Protein AF-A0A2D7MSZ8-F1 (afdb_monomer_lite)

Radius of gyration: 23.6 Å; chains: 1; bounding box: 54×28×78 Å

Secondary structure (DSSP, 8-state):
----HHHHHHHHHHHHHHHHHHHHHHHHHHHHHHHHHHHHHHHHHHHHHHHH-HHHHHHHHHHHHTPPPPHHHHHHHHHHHHHHHHHHHHHHHHHHTTSS-HHHHHHHHHHHHHHHHH-HHHHHHHHHHGGGS-HHHHHHHHHHHHTT--

Foldseek 3Di:
DDDDVVVVVVVVVVVVVVVVVVVVVVVLVVLLVVLVVVLVVLVVVLVCCCVPPPLQVVLVVCVVVVHDHDPVSLVSLLVSLLSVVVSLLSQVVCVVVVSHDPVRNVVVLVVLLCCVVPPPSNVVSCVVCVVVGDPVVNVVSVVSVVVVVD

pLDDT: mean 94.33, std 7.08, range [51.09, 98.69]

Sequence (150 aa):
MKINLQWVSTLILLISALFVGLELRQSNAIAKATARQTLNNNDISYLKSYINHEQLSIADHRLKSGDSLTNYDRHQLVAAQHVNFRIFDNAYFQYRSGLLEKEEWQKYQSIIRTLFSENEFAREMWSLYGPNFSVSFQKEVRNILDTLES

Structure (mmCIF, N/CA/C/O backbone):
data_AF-A0A2D7MSZ8-F1
#
_entry.id   AF-A0A2D7MSZ8-F1
#
loop_
_atom_site.group_PDB
_atom_site.id
_atom_site.type_symbol
_atom_site.label_atom_id
_atom_site.label_alt_id
_atom_site.label_comp_id
_atom_site.label_asym_id
_atom_site.label_entity_id
_atom_site.label_seq_id
_atom_site.pdbx_PDB_ins_code
_atom_site.Cartn_x
_atom_site.Cartn_y
_atom_site.Cartn_z
_atom_site.occupancy
_atom_site.B_iso_or_equiv
_atom_site.auth_seq_id
_atom_site.auth_comp_id
_atom_site.auth_asym_id
_atom_site.auth_atom_id
_atom_site.pdbx_PDB_model_num
ATOM 1 N N . MET A 1 1 ? -32.792 12.217 55.487 1.00 51.09 1 MET A N 1
ATOM 2 C CA . MET A 1 1 ? -33.025 11.640 54.146 1.00 51.09 1 MET A CA 1
ATOM 3 C C . MET A 1 1 ? -32.066 10.467 53.969 1.00 51.09 1 MET A C 1
ATOM 5 O O . MET A 1 1 ? -30.867 10.702 53.930 1.00 51.09 1 MET A O 1
ATOM 9 N N . LYS A 1 2 ? -32.539 9.211 53.998 1.00 64.75 2 LYS A N 1
ATOM 10 C CA . LYS A 1 2 ? -31.663 8.043 53.789 1.00 64.75 2 LYS A CA 1
ATOM 11 C C . LYS A 1 2 ? -31.455 7.873 52.286 1.00 64.75 2 LYS A C 1
ATOM 13 O O . LYS A 1 2 ? -32.398 7.536 51.578 1.00 64.75 2 LYS A O 1
ATOM 18 N N . ILE A 1 3 ? -30.247 8.158 51.806 1.00 72.56 3 ILE A N 1
ATOM 19 C CA . ILE A 1 3 ? -29.861 7.856 50.427 1.00 72.56 3 ILE A CA 1
ATOM 20 C C . ILE A 1 3 ? -29.836 6.338 50.289 1.00 72.56 3 ILE A C 1
ATOM 22 O O . ILE A 1 3 ? -29.199 5.637 51.075 1.00 72.56 3 ILE A O 1
ATOM 26 N N . ASN A 1 4 ? -30.581 5.832 49.317 1.00 84.62 4 ASN A N 1
ATOM 27 C CA . ASN A 1 4 ? -30.679 4.408 49.075 1.00 84.62 4 ASN A CA 1
ATOM 28 C C . ASN A 1 4 ? -29.478 3.984 48.213 1.00 84.62 4 ASN A C 1
ATOM 30 O O . ASN A 1 4 ? -29.388 4.326 47.034 1.00 84.62 4 ASN A O 1
ATOM 34 N N . LEU A 1 5 ? -28.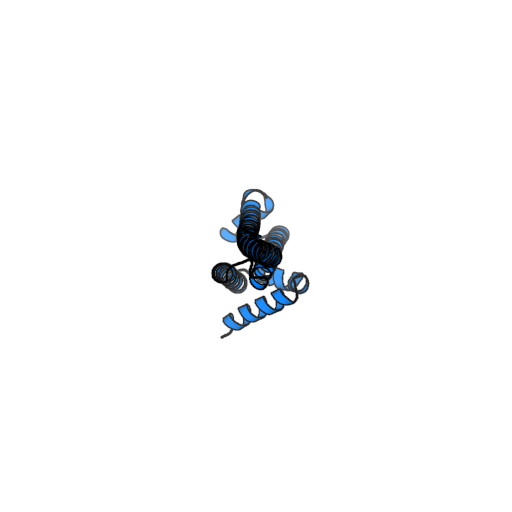523 3.308 48.857 1.00 85.00 5 LEU A N 1
ATOM 35 C CA . LEU A 1 5 ? -27.188 3.003 48.332 1.00 85.00 5 LEU A CA 1
ATOM 36 C C . LEU A 1 5 ? -27.232 2.253 46.992 1.00 85.00 5 LEU A C 1
ATOM 38 O O . LEU A 1 5 ? -26.376 2.472 46.142 1.00 85.00 5 LEU A O 1
ATOM 42 N N . GLN A 1 6 ? -28.270 1.441 46.773 1.00 85.88 6 GLN A N 1
ATOM 43 C CA . GLN A 1 6 ? -28.476 0.703 45.525 1.00 85.88 6 GLN A CA 1
ATOM 44 C C . GLN A 1 6 ? -28.602 1.638 44.316 1.00 85.88 6 GLN A C 1
ATOM 46 O O . GLN A 1 6 ? -27.938 1.421 43.308 1.00 85.88 6 GLN A O 1
ATOM 51 N N . TRP A 1 7 ? -29.372 2.723 44.435 1.00 92.06 7 TRP A N 1
ATOM 52 C CA . TRP A 1 7 ? -29.543 3.690 43.347 1.00 92.06 7 TRP A CA 1
ATOM 53 C C . TRP A 1 7 ? -28.255 4.447 43.030 1.00 92.06 7 TRP A C 1
ATOM 55 O O . TRP A 1 7 ? -27.979 4.727 41.866 1.00 92.06 7 TRP A O 1
ATOM 65 N N . VAL A 1 8 ? -27.440 4.736 44.049 1.00 91.88 8 VAL A N 1
ATOM 66 C CA . VAL A 1 8 ? -26.128 5.371 43.864 1.00 91.88 8 VAL A CA 1
ATOM 67 C C . VAL A 1 8 ? -25.184 4.429 43.121 1.00 91.88 8 VAL A C 1
ATOM 69 O O . VAL A 1 8 ? -24.554 4.843 42.151 1.00 91.88 8 VAL A O 1
ATOM 72 N N . SER A 1 9 ? -25.128 3.155 43.514 1.00 89.94 9 SER A N 1
ATOM 73 C CA . SER A 1 9 ? -24.317 2.146 42.826 1.00 89.94 9 SER A CA 1
ATOM 74 C C . SER A 1 9 ? -24.753 1.944 41.374 1.00 89.94 9 SER A C 1
ATOM 76 O O . SER A 1 9 ? -23.905 1.923 40.484 1.00 89.94 9 SER A O 1
ATOM 78 N N . THR A 1 10 ? -26.061 1.856 41.109 1.00 93.31 10 THR A N 1
ATOM 79 C CA . THR A 1 10 ? -26.588 1.757 39.740 1.00 93.31 10 THR A CA 1
ATOM 80 C C . THR A 1 10 ? -26.226 2.986 38.909 1.00 93.31 10 THR A C 1
ATOM 82 O O . THR A 1 10 ? -25.805 2.841 37.764 1.00 93.31 10 THR A O 1
ATOM 85 N N . LEU A 1 11 ? -26.329 4.191 39.476 1.00 94.06 11 LEU A N 1
ATOM 86 C CA . LEU A 1 11 ? -25.979 5.423 38.773 1.00 94.06 11 LEU A CA 1
ATOM 87 C C . LEU A 1 11 ? -24.484 5.486 38.432 1.00 94.06 11 LEU A C 1
ATOM 89 O O . LEU A 1 11 ? -24.133 5.850 37.312 1.00 94.06 11 LEU A O 1
ATOM 93 N N . ILE A 1 12 ? -23.610 5.082 39.360 1.00 94.69 12 ILE A N 1
ATOM 94 C CA . ILE A 1 12 ? -22.163 4.999 39.114 1.00 94.69 12 ILE A CA 1
ATOM 95 C C . ILE A 1 12 ? -21.873 4.031 37.963 1.00 94.69 12 ILE A C 1
ATOM 97 O O . ILE A 1 12 ? -21.148 4.394 37.044 1.00 94.69 12 ILE A O 1
ATOM 101 N N . LEU A 1 13 ? -22.484 2.840 37.965 1.00 94.81 13 LEU A N 1
ATOM 102 C CA . LEU A 1 13 ? -22.309 1.858 36.890 1.00 94.81 13 LEU A CA 1
ATOM 103 C C . LEU A 1 13 ? -22.728 2.412 35.520 1.00 94.81 13 LEU A C 1
ATOM 105 O O . LEU A 1 13 ? -22.011 2.220 34.539 1.00 94.81 13 LEU A O 1
ATOM 109 N N . LEU A 1 14 ? -23.855 3.128 35.451 1.00 95.81 14 LEU A N 1
ATOM 110 C CA . LEU A 1 14 ? -24.326 3.754 34.211 1.00 95.81 14 LEU A CA 1
ATOM 111 C C . LEU A 1 14 ? -23.361 4.834 33.711 1.00 95.81 14 LEU A C 1
ATOM 113 O O . LEU A 1 14 ? -23.042 4.874 32.523 1.00 95.81 14 LEU A O 1
ATOM 117 N N . ILE A 1 15 ? -22.870 5.683 34.615 1.00 95.38 15 ILE A N 1
ATOM 118 C CA . ILE A 1 15 ? -21.895 6.724 34.285 1.00 95.38 15 ILE A CA 1
ATOM 119 C C . ILE A 1 15 ? -20.593 6.084 33.787 1.00 95.38 15 ILE A C 1
ATOM 121 O O . ILE A 1 15 ? -20.097 6.468 32.730 1.00 95.38 15 ILE A O 1
ATOM 125 N N . SER A 1 16 ? -20.069 5.071 34.481 1.00 95.69 16 SER A N 1
ATOM 126 C CA . SER A 1 16 ? -18.863 4.348 34.063 1.00 95.69 16 SER A CA 1
ATOM 127 C C . SER A 1 16 ? -19.016 3.705 32.683 1.00 95.69 16 SER A C 1
ATOM 129 O O . SER A 1 16 ? -18.126 3.849 31.848 1.00 95.69 16 SER A O 1
ATOM 131 N N . ALA A 1 17 ? -20.149 3.055 32.402 1.00 95.12 17 ALA A N 1
ATOM 132 C CA . ALA A 1 17 ? -20.414 2.467 31.088 1.00 95.12 17 ALA A CA 1
ATOM 133 C C . ALA A 1 17 ? -20.442 3.527 29.971 1.00 95.12 17 ALA A C 1
ATOM 135 O O . ALA A 1 17 ? -19.914 3.300 28.881 1.00 95.12 17 ALA A O 1
ATOM 136 N N . LEU A 1 18 ? -21.010 4.705 30.252 1.00 95.38 18 LEU A N 1
ATOM 137 C CA . LEU A 1 18 ? -21.021 5.828 29.317 1.00 95.38 18 LEU A CA 1
ATOM 138 C C . LEU A 1 18 ? -19.602 6.345 29.039 1.00 95.38 18 LEU A C 1
ATOM 140 O O . LEU A 1 18 ? -19.254 6.555 27.877 1.00 95.38 18 LEU A O 1
ATOM 144 N N . PHE A 1 19 ? -18.768 6.492 30.074 1.00 96.56 19 PHE A N 1
ATOM 145 C CA . PHE A 1 19 ? -17.363 6.881 29.917 1.00 96.56 19 PHE A CA 1
ATOM 146 C C . PHE A 1 19 ? -16.576 5.883 29.062 1.00 96.56 19 PHE A C 1
ATOM 148 O O . PHE A 1 19 ? -15.897 6.305 28.129 1.00 96.56 19 PHE A O 1
ATOM 155 N N . VAL A 1 20 ? -16.734 4.577 29.299 1.00 96.56 20 VAL A N 1
ATOM 156 C CA . VAL A 1 20 ? -16.092 3.533 28.479 1.00 96.56 20 VAL A CA 1
ATOM 157 C C . VAL A 1 20 ? -16.535 3.632 27.018 1.00 96.56 20 VAL A C 1
ATOM 159 O O . VAL A 1 20 ? -15.712 3.551 26.110 1.00 96.56 20 VAL A O 1
ATOM 162 N N . GLY A 1 21 ? -17.827 3.862 26.765 1.00 95.38 21 GLY A N 1
ATOM 163 C CA . GLY A 1 21 ? -18.334 4.059 25.407 1.00 95.38 21 GLY A CA 1
ATOM 164 C C . GLY A 1 21 ? -17.693 5.257 24.694 1.00 95.38 21 GLY A C 1
ATOM 165 O O . GLY A 1 21 ? -17.366 5.169 23.509 1.00 95.38 21 GLY A O 1
ATOM 166 N N . LEU A 1 22 ? -17.478 6.369 25.403 1.00 95.62 22 LEU A N 1
ATOM 167 C CA . LEU A 1 22 ? -16.782 7.543 24.865 1.00 95.62 22 LEU A CA 1
ATOM 168 C C . LEU A 1 22 ? -15.295 7.262 24.611 1.00 95.62 22 LEU A C 1
ATOM 170 O O . LEU A 1 22 ? -14.787 7.606 23.542 1.00 95.62 22 LEU A O 1
ATOM 174 N N . GLU A 1 23 ? -14.620 6.597 25.547 1.00 95.00 23 GLU A N 1
ATOM 175 C CA . GLU A 1 23 ? -13.205 6.235 25.436 1.00 95.00 23 GLU A CA 1
ATOM 176 C C . GLU A 1 23 ? -12.954 5.290 24.255 1.00 95.00 23 GLU A C 1
ATOM 178 O O . GLU A 1 23 ? -12.047 5.523 23.457 1.00 95.00 23 GLU A O 1
ATOM 183 N N . LEU A 1 24 ? -13.817 4.289 24.052 1.00 95.31 24 LEU A N 1
ATOM 184 C CA . LEU A 1 24 ? -13.742 3.386 22.900 1.00 95.31 24 LEU A CA 1
ATOM 185 C C . LEU A 1 24 ? -13.892 4.132 21.570 1.00 95.31 24 LEU A C 1
ATOM 187 O O . LEU A 1 24 ? -13.183 3.834 20.607 1.00 95.31 24 LEU A O 1
ATOM 191 N N . ARG A 1 25 ? -14.785 5.128 21.499 1.00 95.00 25 ARG A N 1
ATOM 192 C CA . ARG A 1 25 ? -14.945 5.960 20.294 1.00 95.00 25 ARG A CA 1
ATOM 193 C C . ARG A 1 25 ? -13.701 6.796 20.019 1.00 95.00 25 ARG A C 1
ATOM 195 O O . ARG A 1 25 ? -13.276 6.879 18.868 1.00 95.00 25 ARG A O 1
ATOM 202 N N . GLN A 1 26 ? -13.118 7.395 21.055 1.00 96.12 26 GLN A N 1
ATOM 203 C CA . GLN A 1 26 ? -11.894 8.181 20.928 1.00 96.12 26 GLN A CA 1
ATOM 204 C C . GLN A 1 26 ? -10.704 7.301 20.530 1.00 96.12 26 GLN A C 1
ATOM 206 O O . GLN A 1 26 ? -9.975 7.643 19.603 1.00 96.12 26 GLN A O 1
ATOM 211 N N . SER A 1 27 ? -10.553 6.146 21.176 1.00 95.75 27 SER A N 1
ATOM 212 C CA . SER A 1 27 ? -9.524 5.153 20.866 1.00 95.75 27 SER A CA 1
ATOM 213 C C . SER A 1 27 ? -9.611 4.693 19.408 1.00 95.75 27 SER A C 1
ATOM 215 O O . SER A 1 27 ? -8.608 4.700 18.697 1.00 95.75 27 SER A O 1
ATOM 217 N N . ASN A 1 28 ? -10.819 4.403 18.914 1.00 95.19 28 ASN A N 1
ATOM 218 C CA . ASN A 1 28 ? -11.038 4.042 17.513 1.00 95.19 28 ASN A CA 1
ATOM 219 C C . ASN A 1 28 ? -10.665 5.192 16.558 1.00 95.19 28 ASN A C 1
ATOM 221 O O . ASN A 1 28 ? -9.941 4.980 15.586 1.00 95.19 28 ASN A O 1
ATOM 225 N N . ALA A 1 29 ? -11.079 6.429 16.857 1.00 96.44 29 ALA A N 1
ATOM 226 C CA . ALA A 1 29 ? -10.713 7.593 16.048 1.00 96.44 29 ALA A CA 1
ATOM 227 C C . ALA A 1 29 ? -9.188 7.801 15.971 1.00 96.44 29 ALA A C 1
ATOM 229 O O . ALA A 1 29 ? -8.658 8.087 14.896 1.00 96.44 29 ALA A O 1
ATOM 230 N N . ILE A 1 30 ? -8.477 7.604 17.086 1.00 97.44 30 ILE A N 1
ATOM 231 C CA . ILE A 1 30 ? -7.010 7.655 17.131 1.00 97.44 30 ILE A CA 1
ATOM 232 C C . ILE A 1 30 ? -6.413 6.525 16.288 1.00 97.44 30 ILE A C 1
ATOM 234 O O . ILE A 1 30 ? -5.546 6.791 15.462 1.00 97.44 30 ILE A O 1
ATOM 238 N N . ALA A 1 31 ? -6.903 5.290 16.429 1.00 96.81 31 ALA A N 1
ATOM 239 C CA . ALA A 1 31 ? -6.408 4.147 15.664 1.00 96.81 31 ALA A CA 1
ATOM 240 C C . ALA A 1 31 ? -6.535 4.364 14.147 1.00 96.81 31 ALA A C 1
ATOM 242 O O . ALA A 1 31 ? -5.578 4.117 13.413 1.00 96.81 31 ALA A O 1
ATOM 243 N N . LYS A 1 32 ? -7.671 4.901 13.680 1.00 96.81 32 LYS A N 1
ATOM 244 C CA . LYS A 1 32 ? -7.872 5.292 12.274 1.00 96.81 32 LYS A CA 1
ATOM 245 C C . LYS A 1 32 ? -6.905 6.389 11.822 1.00 96.81 32 LYS A C 1
ATOM 247 O O . LYS A 1 32 ? -6.332 6.312 10.736 1.00 96.81 32 LYS A O 1
ATOM 252 N N . ALA A 1 33 ? -6.693 7.413 12.648 1.00 96.44 33 ALA A N 1
ATO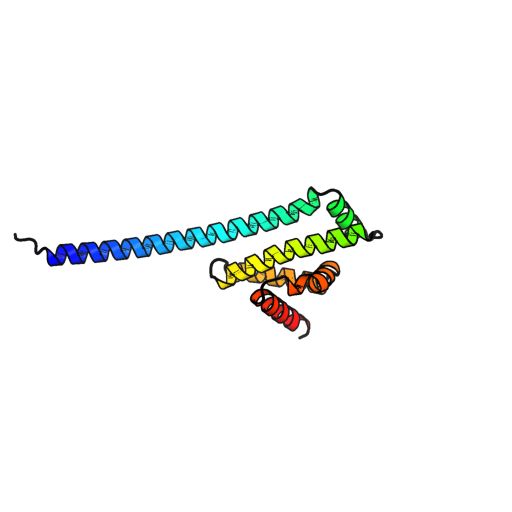M 253 C CA . ALA A 1 33 ? -5.752 8.486 12.329 1.00 96.44 33 ALA A CA 1
ATOM 254 C C . ALA A 1 33 ? -4.307 7.965 12.232 1.00 96.44 33 ALA A C 1
ATOM 256 O O . ALA A 1 33 ? -3.591 8.301 11.288 1.00 96.44 33 ALA A O 1
ATOM 257 N N . THR A 1 34 ? -3.896 7.100 13.162 1.00 96.69 34 THR A N 1
ATOM 258 C CA . THR A 1 34 ? -2.578 6.456 13.156 1.00 96.69 34 THR A CA 1
ATOM 259 C C . THR A 1 34 ? -2.399 5.557 11.936 1.00 96.69 34 THR A C 1
ATOM 261 O O . THR A 1 34 ? -1.391 5.681 11.248 1.00 96.69 34 THR A O 1
ATOM 264 N N . ALA A 1 35 ? -3.388 4.716 11.620 1.00 95.94 35 ALA A N 1
ATOM 265 C CA . ALA A 1 35 ? -3.417 3.882 10.419 1.00 95.94 35 ALA A CA 1
ATOM 266 C C . ALA A 1 35 ? -3.114 4.690 9.149 1.00 95.94 35 ALA A C 1
ATOM 268 O O . ALA A 1 35 ? -2.195 4.367 8.390 1.00 95.94 35 ALA A O 1
ATOM 269 N N . ARG A 1 36 ? -3.846 5.794 8.974 1.00 95.06 36 ARG A N 1
ATOM 270 C CA . ARG A 1 36 ? -3.696 6.710 7.843 1.00 95.06 36 ARG A CA 1
ATOM 271 C C . ARG A 1 36 ? -2.325 7.378 7.808 1.00 95.06 36 ARG A C 1
ATOM 273 O O . ARG A 1 36 ? -1.705 7.462 6.751 1.00 95.06 36 ARG A O 1
ATOM 280 N N . GLN A 1 37 ? -1.836 7.842 8.956 1.00 97.00 37 GLN A N 1
ATOM 281 C CA . GLN A 1 37 ? -0.518 8.464 9.052 1.00 97.00 37 GLN A CA 1
ATOM 282 C C . GLN A 1 37 ? 0.601 7.474 8.707 1.00 97.00 37 GLN A C 1
ATOM 284 O O . GLN A 1 37 ? 1.525 7.831 7.979 1.00 97.00 37 GLN A O 1
ATOM 289 N N . THR A 1 38 ? 0.517 6.233 9.189 1.00 96.31 38 THR A N 1
ATOM 290 C CA . THR A 1 38 ? 1.490 5.181 8.878 1.00 96.31 38 THR A CA 1
ATOM 291 C C . THR A 1 38 ? 1.517 4.868 7.386 1.00 96.31 38 THR A C 1
ATOM 293 O O . THR A 1 38 ? 2.601 4.810 6.811 1.00 96.31 38 THR A O 1
ATOM 296 N N . LEU A 1 39 ? 0.353 4.719 6.745 1.00 96.25 39 LEU A N 1
ATOM 297 C CA . LEU A 1 39 ? 0.278 4.488 5.299 1.00 96.25 39 LEU A CA 1
ATOM 298 C C . LEU A 1 39 ? 0.870 5.658 4.509 1.00 96.25 39 LEU A C 1
ATOM 300 O O . LEU A 1 39 ? 1.743 5.438 3.677 1.00 96.25 39 LEU A O 1
ATOM 304 N N . ASN A 1 40 ? 0.508 6.897 4.850 1.00 96.69 40 ASN A N 1
ATOM 305 C CA . ASN A 1 40 ? 1.072 8.083 4.204 1.00 96.69 40 ASN A CA 1
ATOM 306 C C . ASN A 1 40 ? 2.602 8.160 4.366 1.00 96.69 40 ASN A C 1
ATOM 308 O O . ASN A 1 40 ? 3.327 8.449 3.419 1.00 96.69 40 ASN A O 1
ATOM 312 N N . ASN A 1 41 ? 3.127 7.846 5.553 1.00 97.56 41 ASN A N 1
ATOM 313 C CA . ASN A 1 41 ? 4.572 7.805 5.776 1.00 97.56 41 ASN A CA 1
ATOM 314 C C . ASN A 1 41 ? 5.257 6.717 4.937 1.00 97.56 41 ASN A C 1
ATOM 316 O O . ASN A 1 41 ? 6.348 6.956 4.416 1.00 97.56 41 ASN A O 1
ATOM 320 N N . ASN A 1 42 ? 4.630 5.548 4.788 1.00 96.50 42 ASN A N 1
ATOM 321 C CA . ASN A 1 42 ? 5.140 4.474 3.940 1.00 96.50 42 ASN A CA 1
ATOM 322 C C . ASN A 1 42 ? 5.138 4.885 2.461 1.00 96.50 42 ASN A C 1
ATOM 324 O O . ASN A 1 42 ? 6.153 4.702 1.791 1.00 96.50 42 ASN A O 1
ATOM 328 N N . ASP A 1 43 ? 4.058 5.509 1.984 1.00 94.75 43 ASP A N 1
ATOM 329 C CA . ASP A 1 43 ? 3.948 6.030 0.617 1.00 94.75 43 ASP A CA 1
ATOM 330 C C . ASP A 1 43 ? 5.012 7.104 0.347 1.00 94.75 43 ASP A C 1
ATOM 332 O O . ASP A 1 43 ? 5.748 7.030 -0.637 1.00 94.75 43 ASP A O 1
ATOM 336 N N . ILE A 1 44 ? 5.180 8.070 1.257 1.00 95.94 44 ILE A N 1
ATOM 337 C CA . ILE A 1 44 ? 6.229 9.096 1.160 1.00 95.94 44 ILE A CA 1
ATOM 338 C C . ILE A 1 44 ? 7.621 8.457 1.158 1.00 95.94 44 ILE A C 1
ATOM 340 O O . ILE A 1 44 ? 8.491 8.892 0.404 1.00 95.94 44 ILE A O 1
ATOM 344 N N . SER A 1 45 ? 7.860 7.450 2.001 1.00 95.00 45 SER A N 1
ATOM 345 C CA . SER A 1 45 ? 9.141 6.739 2.060 1.00 95.00 45 SER A CA 1
ATOM 346 C C . SER A 1 45 ? 9.445 6.025 0.741 1.00 95.00 45 SER A C 1
ATOM 348 O O . SER A 1 45 ? 10.544 6.160 0.198 1.00 95.00 45 SER A O 1
ATOM 350 N N . TYR A 1 46 ? 8.446 5.345 0.173 1.00 94.00 46 TYR A N 1
ATOM 351 C CA . TYR A 1 46 ? 8.537 4.723 -1.141 1.00 94.00 46 TYR A CA 1
ATOM 352 C C . TYR A 1 46 ? 8.844 5.754 -2.234 1.00 94.00 46 TYR A C 1
ATOM 354 O O . TYR A 1 46 ? 9.809 5.585 -2.974 1.00 94.00 46 TYR A O 1
ATOM 362 N N . LEU A 1 47 ? 8.124 6.877 -2.287 1.00 92.25 47 LEU A N 1
ATOM 363 C CA . LEU A 1 47 ? 8.385 7.943 -3.263 1.00 92.25 47 LEU A CA 1
ATOM 364 C C . LEU A 1 47 ? 9.783 8.557 -3.096 1.00 92.25 47 LEU A C 1
ATOM 366 O O . LEU A 1 47 ? 10.481 8.803 -4.078 1.00 92.25 47 LEU A O 1
ATOM 370 N N . LYS A 1 48 ? 10.242 8.747 -1.854 1.00 91.88 48 LYS A N 1
ATOM 371 C CA . LYS A 1 48 ? 11.602 9.222 -1.564 1.00 91.88 48 LYS A CA 1
ATOM 372 C C . LYS A 1 48 ? 12.684 8.251 -2.027 1.00 91.88 48 LYS A C 1
ATOM 374 O O . LYS A 1 48 ? 13.797 8.700 -2.290 1.00 91.88 48 LYS A O 1
ATOM 379 N N . SER A 1 49 ? 12.398 6.954 -2.155 1.00 89.00 49 SER A N 1
ATOM 380 C CA . SER A 1 49 ? 13.387 5.993 -2.656 1.00 89.00 49 SER A CA 1
ATOM 381 C C . SER A 1 49 ? 13.834 6.318 -4.088 1.00 89.00 49 SER A C 1
ATOM 383 O O . SER A 1 49 ? 15.026 6.241 -4.365 1.00 89.00 49 SER A O 1
ATOM 385 N N . TYR A 1 50 ? 12.931 6.822 -4.935 1.00 85.88 50 TYR A N 1
ATOM 386 C CA . TYR A 1 50 ? 13.224 7.268 -6.305 1.00 85.88 50 TYR A CA 1
ATOM 387 C C . TYR A 1 50 ? 14.041 8.564 -6.381 1.00 85.88 50 TYR A C 1
ATOM 389 O O . TYR A 1 50 ? 14.654 8.853 -7.407 1.00 85.88 50 TYR A O 1
ATOM 397 N N . ILE A 1 51 ? 14.049 9.352 -5.305 1.00 87.31 51 ILE A N 1
ATOM 398 C CA . ILE A 1 51 ? 14.809 10.605 -5.214 1.00 87.31 51 ILE A CA 1
ATOM 399 C C . ILE A 1 51 ? 16.193 10.339 -4.614 1.00 87.31 51 ILE A C 1
ATOM 401 O O . ILE A 1 51 ? 17.190 10.878 -5.078 1.00 87.31 51 ILE A O 1
ATOM 405 N N . ASN A 1 52 ? 16.251 9.510 -3.571 1.00 82.94 52 ASN A N 1
ATOM 406 C CA . ASN A 1 52 ? 17.427 9.397 -2.712 1.00 82.94 52 ASN A CA 1
ATOM 407 C C . ASN A 1 52 ? 18.329 8.200 -3.037 1.00 82.94 52 ASN A C 1
ATOM 409 O O . ASN A 1 52 ? 19.481 8.195 -2.611 1.00 82.94 52 ASN A O 1
ATOM 413 N N . HIS A 1 53 ? 17.833 7.171 -3.734 1.00 84.00 53 HIS A N 1
ATOM 414 C CA . HIS A 1 53 ? 18.661 6.030 -4.134 1.00 84.00 53 HIS A CA 1
ATOM 415 C C . HIS A 1 53 ? 19.139 6.221 -5.567 1.00 84.00 53 HIS A C 1
ATOM 417 O O . HIS A 1 53 ? 18.359 6.062 -6.505 1.00 84.00 53 HIS A O 1
ATOM 423 N N . GLU A 1 54 ? 20.433 6.507 -5.715 1.00 84.50 54 GLU A N 1
ATOM 424 C CA . GLU A 1 54 ? 21.069 6.830 -6.996 1.00 84.50 54 GLU A CA 1
ATOM 425 C C . GLU A 1 54 ? 20.703 5.823 -8.095 1.00 84.50 54 GLU A C 1
ATOM 427 O O . GLU A 1 54 ? 20.177 6.218 -9.131 1.00 84.50 54 GLU A O 1
ATOM 432 N N . GLN A 1 55 ? 20.859 4.517 -7.847 1.00 90.75 55 GLN A N 1
ATOM 433 C CA . GLN A 1 55 ? 20.567 3.519 -8.877 1.00 90.75 55 GLN A CA 1
ATOM 434 C C . GLN A 1 55 ? 19.087 3.464 -9.277 1.00 90.75 55 GLN A C 1
ATOM 436 O O . GLN A 1 55 ? 18.786 3.354 -10.462 1.00 90.75 55 GLN A O 1
ATOM 441 N N . LEU A 1 56 ? 18.156 3.502 -8.317 1.00 92.19 56 LEU A N 1
ATOM 442 C CA . LEU A 1 56 ? 16.726 3.452 -8.640 1.00 92.19 56 LEU A CA 1
ATOM 443 C C . LEU A 1 56 ? 16.298 4.719 -9.391 1.00 92.19 56 LEU A C 1
ATOM 445 O O . LEU A 1 56 ? 15.507 4.635 -10.324 1.00 92.19 56 LEU A O 1
ATOM 449 N N . SER A 1 57 ? 16.868 5.869 -9.024 1.00 92.25 57 SER A N 1
ATOM 450 C CA . SER A 1 57 ? 16.659 7.139 -9.718 1.00 92.25 57 SER A CA 1
ATOM 451 C C . SER A 1 57 ? 17.177 7.093 -11.160 1.00 92.25 57 SER A C 1
ATOM 453 O O . SER A 1 57 ? 16.465 7.476 -12.085 1.00 92.25 57 SER A O 1
ATOM 455 N N . ILE A 1 58 ? 18.378 6.541 -11.376 1.00 93.94 58 ILE A N 1
ATOM 456 C CA . ILE A 1 58 ? 18.951 6.329 -12.715 1.00 93.94 58 ILE A CA 1
ATOM 457 C C . ILE A 1 58 ? 18.080 5.375 -13.539 1.00 93.94 58 ILE A C 1
ATOM 459 O O . ILE A 1 58 ? 17.785 5.667 -14.697 1.00 93.94 58 ILE A O 1
ATOM 463 N N . ALA A 1 59 ? 17.651 4.253 -12.956 1.00 95.31 59 ALA A N 1
ATOM 464 C CA . ALA A 1 59 ? 16.799 3.275 -13.628 1.00 95.31 59 ALA A CA 1
ATOM 465 C C . ALA A 1 59 ? 15.444 3.880 -14.037 1.00 95.31 59 ALA A C 1
ATOM 467 O O . ALA A 1 59 ? 15.005 3.702 -15.172 1.00 95.31 59 ALA A O 1
ATOM 468 N N . ASP A 1 60 ? 14.806 4.635 -13.138 1.00 93.88 60 ASP A N 1
ATOM 469 C CA . ASP A 1 60 ? 13.550 5.344 -13.403 1.00 93.88 60 ASP A CA 1
ATOM 470 C C . ASP A 1 60 ? 13.717 6.437 -14.469 1.00 93.88 60 ASP A C 1
ATOM 472 O O . ASP A 1 60 ? 12.878 6.562 -15.362 1.00 93.88 60 ASP A O 1
ATOM 476 N N . HIS A 1 61 ? 14.823 7.185 -14.434 1.00 94.31 61 HIS A N 1
ATOM 477 C CA . HIS A 1 61 ? 15.131 8.178 -15.459 1.00 94.31 61 HIS A CA 1
ATOM 478 C C . HIS A 1 61 ? 15.309 7.532 -16.837 1.00 94.31 61 HIS A C 1
ATOM 480 O O . HIS A 1 61 ? 14.664 7.964 -17.789 1.00 94.31 61 HIS A O 1
ATOM 486 N N . ARG A 1 62 ? 16.117 6.468 -16.943 1.00 95.62 62 ARG A N 1
ATOM 487 C CA . ARG A 1 62 ? 16.313 5.726 -18.200 1.00 95.62 62 ARG A CA 1
ATOM 488 C C . ARG A 1 62 ? 14.993 5.203 -18.756 1.00 95.62 62 ARG A C 1
ATOM 49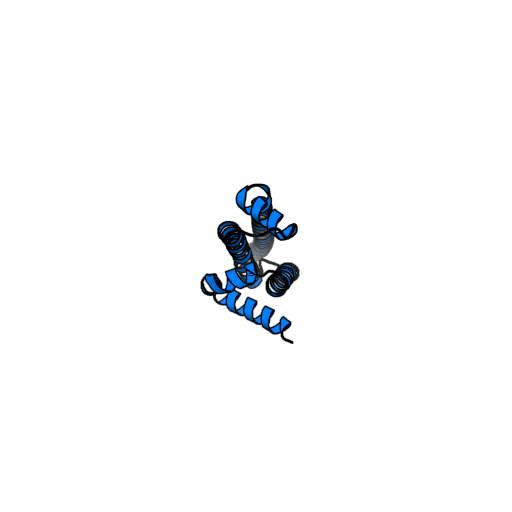0 O O . ARG A 1 62 ? 14.715 5.393 -19.936 1.00 95.62 62 ARG A O 1
ATOM 497 N N . LEU A 1 63 ? 14.157 4.617 -17.895 1.00 94.56 63 LEU A N 1
ATOM 498 C CA . LEU A 1 63 ? 12.830 4.131 -18.273 1.00 94.56 63 LEU A CA 1
ATOM 499 C C . LEU A 1 63 ? 11.967 5.256 -18.864 1.00 94.56 63 LEU A C 1
ATOM 501 O O . LEU A 1 63 ? 11.362 5.075 -19.917 1.00 94.56 63 LEU A O 1
ATOM 505 N N . LYS A 1 64 ? 11.923 6.423 -18.210 1.00 93.12 64 LYS A N 1
ATOM 506 C CA . LYS A 1 64 ? 11.124 7.579 -18.654 1.00 93.12 64 LYS A CA 1
ATOM 507 C C . LYS A 1 64 ? 11.663 8.239 -19.923 1.00 93.12 64 LYS A C 1
ATOM 509 O O . LYS A 1 64 ? 10.874 8.757 -20.708 1.00 93.12 64 LYS A O 1
ATOM 514 N N . SER A 1 65 ? 12.977 8.219 -20.117 1.00 95.56 65 SER A N 1
ATOM 515 C CA . SER A 1 65 ? 13.646 8.768 -21.301 1.00 95.56 65 SER A CA 1
ATOM 516 C C . SER A 1 65 ? 13.618 7.816 -22.504 1.00 95.56 65 SER A C 1
ATOM 518 O O . SER A 1 65 ? 13.919 8.240 -23.617 1.00 95.56 65 SER A O 1
ATOM 520 N N . GLY A 1 66 ? 13.232 6.548 -22.309 1.00 93.81 66 GLY A N 1
ATOM 521 C CA . GLY A 1 66 ? 13.252 5.523 -23.356 1.00 93.81 66 GLY A CA 1
ATOM 522 C C . GLY A 1 66 ? 14.644 4.941 -23.622 1.00 93.81 66 GLY A C 1
ATOM 523 O O . GLY A 1 66 ? 14.862 4.321 -24.663 1.00 93.81 66 GLY A O 1
ATOM 524 N N . ASP A 1 67 ? 15.581 5.131 -22.692 1.00 96.25 67 ASP A N 1
ATOM 525 C CA . ASP A 1 67 ? 16.923 4.566 -22.776 1.00 96.25 67 ASP A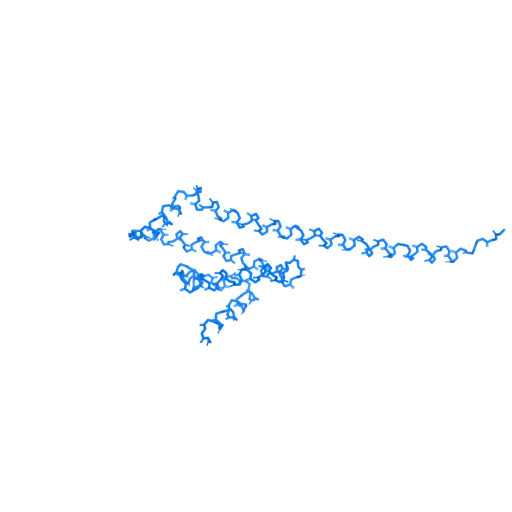 CA 1
ATOM 526 C C . ASP A 1 67 ? 16.912 3.058 -22.487 1.00 96.25 67 ASP A C 1
ATOM 528 O O . ASP A 1 67 ? 16.032 2.517 -21.810 1.00 96.25 67 ASP A O 1
ATOM 532 N N . SER A 1 68 ? 17.948 2.359 -22.953 1.00 95.31 68 SER A N 1
ATOM 533 C CA . SER A 1 68 ? 18.121 0.936 -22.666 1.00 95.31 68 SER A CA 1
ATOM 534 C C . SER A 1 68 ? 18.327 0.689 -21.168 1.00 95.31 68 SER A C 1
ATOM 536 O O . SER A 1 68 ? 19.249 1.244 -20.562 1.00 95.31 68 SER A O 1
ATOM 538 N N . LEU A 1 69 ? 17.528 -0.209 -20.593 1.00 96.75 69 LEU A N 1
ATOM 539 C CA . LEU A 1 69 ? 17.679 -0.656 -19.210 1.00 96.75 69 LEU A CA 1
ATOM 540 C C . LEU A 1 69 ? 18.675 -1.812 -19.107 1.00 96.75 69 LEU A C 1
ATOM 542 O O . LEU A 1 69 ? 18.611 -2.778 -19.868 1.00 96.75 69 LEU A O 1
ATOM 546 N N . THR A 1 70 ? 19.566 -1.748 -18.121 1.00 96.69 70 THR A N 1
ATOM 547 C CA . THR A 1 70 ? 20.401 -2.896 -17.746 1.00 96.69 70 THR A CA 1
ATOM 548 C C . THR A 1 70 ? 19.594 -3.918 -16.938 1.00 96.69 70 THR A C 1
ATOM 550 O O . THR A 1 70 ? 18.550 -3.600 -16.366 1.00 96.69 70 THR A O 1
ATOM 553 N N . ASN A 1 71 ? 20.107 -5.146 -16.804 1.00 95.88 71 ASN A N 1
ATOM 554 C CA . ASN A 1 71 ? 19.502 -6.147 -15.911 1.00 95.88 71 ASN A CA 1
ATOM 555 C C . ASN A 1 71 ? 19.411 -5.651 -14.460 1.00 95.88 71 ASN A C 1
ATOM 557 O O . ASN A 1 71 ? 18.456 -5.967 -13.755 1.00 95.88 71 ASN A O 1
ATOM 561 N N . TYR A 1 72 ? 20.390 -4.854 -14.021 1.00 95.19 72 TYR A N 1
ATOM 562 C CA . TYR A 1 72 ? 20.377 -4.269 -12.686 1.00 95.19 72 TYR A CA 1
ATOM 563 C C . TYR A 1 72 ? 19.306 -3.177 -12.553 1.00 95.19 72 TYR A C 1
ATOM 565 O O . TYR A 1 72 ? 18.598 -3.149 -11.551 1.00 95.19 72 TYR A O 1
ATOM 573 N N . ASP A 1 73 ? 19.101 -2.351 -13.585 1.00 96.62 73 ASP A N 1
ATOM 574 C CA . ASP A 1 73 ? 18.008 -1.368 -13.606 1.00 96.62 73 ASP A CA 1
ATOM 575 C C . ASP A 1 73 ? 16.640 -2.054 -13.493 1.00 96.62 73 ASP A C 1
ATOM 577 O O . ASP A 1 73 ? 15.818 -1.670 -12.659 1.00 96.62 73 ASP A O 1
ATOM 581 N N . ARG A 1 74 ? 16.419 -3.123 -14.274 1.00 97.12 74 ARG A N 1
ATOM 582 C CA . ARG A 1 74 ? 15.187 -3.925 -14.193 1.00 97.12 74 ARG A CA 1
ATOM 583 C C . ARG A 1 74 ? 14.993 -4.513 -12.797 1.00 97.12 74 ARG A C 1
ATOM 585 O O . ARG A 1 74 ? 13.907 -4.390 -12.237 1.00 97.12 74 ARG A O 1
ATOM 592 N N . HIS A 1 75 ? 16.045 -5.087 -12.208 1.00 96.31 75 HIS A N 1
ATOM 593 C CA . HIS A 1 75 ? 15.991 -5.628 -10.848 1.00 96.31 75 HIS A CA 1
ATOM 594 C C .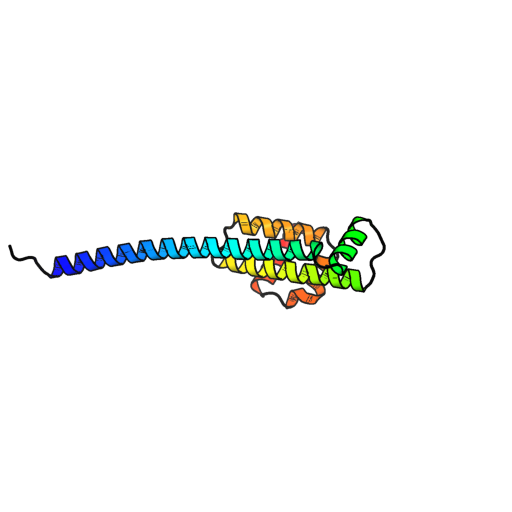 HIS A 1 75 ? 15.547 -4.572 -9.827 1.00 96.31 75 HIS A C 1
ATOM 596 O O . HIS A 1 75 ? 14.653 -4.838 -9.024 1.00 96.31 75 HIS A O 1
ATOM 602 N N . GLN A 1 76 ? 16.112 -3.362 -9.888 1.00 96.56 76 GLN A N 1
ATOM 603 C CA . GLN A 1 76 ? 15.750 -2.270 -8.983 1.00 96.56 76 GLN A CA 1
ATOM 604 C C . GLN A 1 76 ? 14.291 -1.831 -9.160 1.00 96.56 76 GLN A C 1
ATOM 606 O O . GLN A 1 76 ? 13.598 -1.606 -8.169 1.00 96.56 76 GLN A O 1
ATOM 611 N N . LEU A 1 77 ? 13.801 -1.751 -10.400 1.00 97.25 77 LEU A N 1
ATOM 612 C CA . LEU A 1 77 ? 12.413 -1.385 -10.695 1.00 97.25 77 LEU A CA 1
ATOM 613 C C . LEU A 1 77 ? 11.418 -2.451 -10.203 1.00 97.25 77 LEU A C 1
ATOM 615 O O . LEU A 1 77 ? 10.400 -2.108 -9.598 1.00 97.25 77 LEU A O 1
ATOM 619 N N . VAL A 1 78 ? 11.734 -3.737 -10.381 1.00 98.00 78 VAL A N 1
ATOM 620 C CA . VAL A 1 78 ? 10.943 -4.862 -9.848 1.00 98.00 78 VAL A CA 1
ATOM 621 C C . VAL A 1 78 ? 10.948 -4.859 -8.316 1.00 98.00 78 VAL A C 1
ATOM 623 O O . VAL A 1 78 ? 9.893 -4.992 -7.690 1.00 98.00 78 VAL A O 1
ATOM 626 N N . ALA A 1 79 ? 12.112 -4.658 -7.693 1.00 96.44 79 ALA A N 1
ATOM 627 C CA . ALA A 1 79 ? 12.240 -4.576 -6.240 1.00 96.44 79 ALA A CA 1
ATOM 628 C C . ALA A 1 79 ? 11.454 -3.387 -5.662 1.00 96.44 79 ALA A C 1
ATOM 630 O O . ALA A 1 79 ? 10.790 -3.529 -4.632 1.00 96.44 79 ALA A O 1
ATOM 631 N N . ALA A 1 80 ? 11.452 -2.239 -6.346 1.00 96.75 80 ALA A N 1
ATOM 632 C CA . ALA A 1 80 ? 10.636 -1.091 -5.967 1.00 96.75 80 ALA A CA 1
ATOM 633 C C . ALA A 1 80 ? 9.138 -1.435 -6.000 1.00 96.75 80 ALA A C 1
ATOM 635 O O . ALA A 1 80 ? 8.428 -1.163 -5.031 1.00 96.75 80 ALA A O 1
ATOM 636 N N . GLN A 1 81 ? 8.657 -2.126 -7.042 1.00 97.81 81 GLN A N 1
ATOM 637 C CA . GLN A 1 81 ? 7.264 -2.590 -7.069 1.00 97.81 81 GLN A CA 1
ATOM 638 C C . GLN A 1 81 ? 6.953 -3.589 -5.950 1.00 97.81 81 GLN A C 1
ATOM 640 O O . GLN A 1 81 ? 5.842 -3.578 -5.422 1.00 97.81 81 GLN A O 1
ATOM 645 N N . HIS A 1 82 ? 7.918 -4.412 -5.529 1.00 97.94 82 HIS A N 1
ATOM 646 C CA . HIS A 1 82 ? 7.702 -5.334 -4.416 1.00 97.94 82 HIS A CA 1
ATOM 647 C C . HIS A 1 82 ? 7.457 -4.555 -3.119 1.00 97.94 82 HIS A C 1
ATOM 649 O O . HIS A 1 82 ? 6.483 -4.830 -2.418 1.00 97.94 82 HIS A O 1
ATOM 655 N N . VAL A 1 83 ? 8.266 -3.526 -2.841 1.00 97.25 83 VAL A N 1
ATOM 656 C CA . VAL A 1 83 ? 8.047 -2.612 -1.706 1.00 97.25 83 VAL A CA 1
ATOM 657 C C . VAL A 1 83 ? 6.680 -1.934 -1.805 1.00 97.25 83 VAL A C 1
ATOM 659 O O . VAL A 1 83 ? 5.928 -1.944 -0.832 1.00 97.25 83 VAL A O 1
ATOM 662 N N . ASN A 1 84 ? 6.323 -1.415 -2.980 1.00 97.69 84 ASN A N 1
ATOM 663 C CA . ASN A 1 84 ? 5.038 -0.757 -3.221 1.00 97.69 84 ASN A CA 1
ATOM 664 C C . ASN A 1 84 ? 3.849 -1.678 -2.886 1.00 97.69 84 ASN A C 1
ATOM 666 O O . ASN A 1 84 ? 2.948 -1.324 -2.128 1.00 97.69 84 ASN A O 1
ATOM 670 N N . PHE A 1 85 ? 3.886 -2.928 -3.350 1.00 98.38 85 PHE A N 1
ATOM 671 C CA . PHE A 1 85 ? 2.818 -3.889 -3.080 1.00 98.38 85 PHE A CA 1
ATOM 672 C C . PHE A 1 85 ? 2.787 -4.386 -1.630 1.00 98.38 85 PHE A C 1
ATOM 674 O O . PHE A 1 85 ? 1.721 -4.776 -1.153 1.00 98.38 85 PHE A O 1
ATOM 681 N N . ARG A 1 86 ? 3.897 -4.321 -0.877 1.00 98.19 86 ARG A N 1
ATOM 682 C CA . ARG A 1 86 ? 3.860 -4.536 0.583 1.00 98.19 86 ARG A CA 1
ATOM 683 C C . ARG A 1 86 ? 3.056 -3.444 1.289 1.00 98.19 86 ARG A C 1
ATOM 685 O O . ARG A 1 86 ? 2.370 -3.743 2.267 1.00 98.19 86 ARG A O 1
ATOM 692 N N . ILE A 1 87 ? 3.106 -2.209 0.787 1.00 98.25 87 ILE A N 1
ATOM 693 C CA . ILE A 1 87 ? 2.275 -1.110 1.293 1.00 98.25 87 ILE A CA 1
ATOM 694 C C . ILE A 1 87 ? 0.804 -1.383 0.966 1.00 98.25 87 ILE A C 1
ATOM 696 O O . ILE A 1 87 ? -0.043 -1.252 1.846 1.00 98.25 87 ILE A O 1
ATOM 700 N N . PHE A 1 88 ? 0.499 -1.856 -0.244 1.00 98.56 88 PHE A N 1
ATOM 701 C CA . PHE A 1 88 ? -0.875 -2.191 -0.637 1.00 98.56 88 PHE A CA 1
ATOM 702 C C . PHE A 1 88 ? -1.466 -3.367 0.152 1.00 98.56 88 PHE A C 1
ATOM 704 O O . PHE A 1 88 ? -2.621 -3.289 0.565 1.00 98.56 88 PHE A O 1
ATOM 711 N N . ASP A 1 89 ? -0.686 -4.420 0.422 1.00 98.62 89 ASP A N 1
ATOM 712 C CA . ASP A 1 89 ? -1.104 -5.541 1.280 1.00 98.62 89 ASP A CA 1
ATOM 713 C C . ASP A 1 89 ? -1.446 -5.036 2.694 1.00 98.62 89 ASP A C 1
ATOM 715 O O . ASP A 1 89 ? -2.494 -5.367 3.256 1.00 98.62 89 ASP A O 1
ATOM 719 N N . ASN A 1 90 ? -0.621 -4.132 3.243 1.00 98.12 90 ASN A N 1
ATOM 720 C CA . ASN A 1 90 ? -0.925 -3.483 4.516 1.00 98.12 90 ASN A CA 1
ATOM 721 C C . ASN A 1 90 ? -2.192 -2.619 4.442 1.00 98.12 90 ASN A C 1
ATOM 723 O O . ASN A 1 90 ? -3.058 -2.756 5.304 1.00 98.12 90 ASN A O 1
ATOM 727 N N . ALA A 1 91 ? -2.332 -1.770 3.422 1.00 98.44 91 ALA A N 1
ATOM 728 C CA . ALA A 1 91 ? -3.505 -0.920 3.237 1.00 98.44 91 ALA A CA 1
ATOM 729 C C . ALA A 1 91 ? -4.792 -1.751 3.143 1.00 98.44 91 ALA A C 1
ATOM 731 O O . ALA A 1 91 ? -5.785 -1.434 3.798 1.00 98.44 91 ALA A O 1
ATOM 732 N N . TYR A 1 92 ? -4.756 -2.866 2.410 1.00 98.56 92 TYR A N 1
ATOM 733 C CA . TYR A 1 92 ? -5.882 -3.787 2.323 1.00 98.56 92 TYR A CA 1
ATOM 734 C C . TYR A 1 92 ? -6.218 -4.413 3.678 1.00 98.56 92 TYR A C 1
ATOM 736 O O . TYR A 1 92 ? -7.387 -4.470 4.058 1.00 98.56 92 TYR A O 1
ATOM 744 N N . PHE A 1 93 ? -5.212 -4.838 4.447 1.00 98.38 93 PHE A N 1
ATOM 745 C CA . PHE A 1 93 ? -5.430 -5.332 5.806 1.00 98.38 93 PHE A CA 1
ATOM 746 C C . PHE A 1 93 ? -6.114 -4.279 6.695 1.00 98.38 93 PHE A C 1
ATOM 748 O O . PHE A 1 93 ? -7.083 -4.599 7.386 1.00 98.38 93 PHE A O 1
ATOM 755 N N . GLN A 1 94 ? -5.667 -3.020 6.636 1.00 98.06 94 GLN A N 1
ATOM 756 C CA . GLN A 1 94 ? -6.259 -1.921 7.409 1.00 98.06 94 GLN A CA 1
ATOM 757 C C . GLN A 1 94 ? -7.687 -1.585 6.956 1.00 98.06 94 GLN A C 1
ATOM 759 O O . GLN A 1 94 ? -8.546 -1.259 7.774 1.00 98.06 94 GLN A O 1
ATOM 764 N N . TYR A 1 95 ? -7.978 -1.712 5.661 1.00 98.25 95 TYR A N 1
ATOM 765 C CA . TYR A 1 95 ? -9.337 -1.579 5.135 1.00 98.25 95 TYR A CA 1
ATOM 766 C C . TYR A 1 95 ? -10.249 -2.682 5.674 1.00 98.25 95 TYR A C 1
ATOM 768 O O . TYR A 1 95 ? -11.340 -2.420 6.179 1.00 98.25 95 TYR A O 1
ATOM 776 N N . ARG A 1 96 ? -9.772 -3.929 5.650 1.00 98.06 96 ARG A N 1
ATOM 777 C CA . ARG A 1 96 ? -10.524 -5.090 6.138 1.00 98.06 96 ARG A CA 1
ATOM 778 C C . ARG A 1 96 ? -10.772 -5.067 7.645 1.00 98.06 96 ARG A C 1
ATOM 780 O O . ARG A 1 96 ? -11.759 -5.655 8.079 1.00 98.06 96 ARG A O 1
ATOM 787 N N . SER A 1 97 ? -9.926 -4.394 8.423 1.00 96.75 97 SER A N 1
ATOM 788 C CA . SER A 1 97 ? -10.132 -4.180 9.860 1.00 96.75 97 SER A CA 1
ATOM 789 C C . SER A 1 97 ? -11.018 -2.970 10.188 1.00 96.75 97 SER A C 1
ATOM 791 O O . SER A 1 97 ? -11.344 -2.758 11.354 1.00 96.75 97 SER A O 1
ATOM 793 N N . GLY A 1 98 ? -11.429 -2.186 9.184 1.00 96.56 98 GLY A N 1
ATOM 794 C CA . GLY A 1 98 ? -12.222 -0.968 9.364 1.00 96.56 98 GLY A CA 1
ATOM 795 C C . GLY A 1 98 ? -11.415 0.246 9.837 1.00 96.56 98 GLY A C 1
ATOM 796 O O . GLY A 1 98 ? -12.016 1.246 10.230 1.00 96.56 98 GLY A O 1
ATOM 797 N N . LEU A 1 99 ? -10.079 0.165 9.817 1.00 97.19 99 LEU A N 1
ATOM 798 C CA . LEU A 1 99 ? -9.180 1.269 10.165 1.00 97.19 99 LEU A CA 1
ATOM 799 C C . LEU A 1 99 ? -8.917 2.212 8.986 1.00 97.19 99 LEU A C 1
ATOM 801 O O . LEU A 1 99 ? -8.718 3.407 9.196 1.00 97.19 99 LEU A O 1
ATOM 805 N N . LEU A 1 100 ? -8.929 1.679 7.763 1.00 96.81 100 LEU A N 1
ATOM 806 C CA . LEU A 1 100 ? -8.836 2.454 6.530 1.00 96.81 100 LEU A CA 1
ATOM 807 C C . LEU A 1 100 ? -10.224 2.597 5.902 1.00 96.81 100 LEU A C 1
ATOM 809 O O . LEU A 1 100 ? -10.950 1.614 5.753 1.00 96.81 100 LEU A O 1
ATOM 813 N N . GLU A 1 101 ? -10.584 3.819 5.521 1.00 95.56 101 GLU A N 1
ATOM 814 C CA . GLU A 1 101 ? -11.872 4.097 4.885 1.00 95.56 101 GLU A CA 1
ATOM 815 C C . GLU A 1 101 ? -11.926 3.533 3.458 1.00 95.56 101 GLU A C 1
ATOM 817 O O . GLU A 1 101 ? -10.908 3.394 2.767 1.00 95.56 101 GLU A O 1
ATOM 822 N N . LYS A 1 102 ? -13.138 3.224 2.990 1.00 96.00 102 LYS A N 1
ATOM 823 C CA . LYS A 1 102 ? -13.354 2.621 1.669 1.00 96.00 102 LYS A CA 1
ATOM 824 C C . LYS A 1 102 ? -12.819 3.505 0.546 1.00 96.00 102 LYS A C 1
ATOM 826 O O . LYS A 1 102 ? -12.205 2.997 -0.388 1.00 96.00 102 LYS A O 1
ATOM 831 N N . GLU A 1 103 ? -13.029 4.812 0.644 1.00 95.88 103 GLU A N 1
ATOM 832 C CA . GLU A 1 103 ? -12.584 5.786 -0.350 1.00 95.88 103 GLU A CA 1
ATOM 833 C C . GLU A 1 103 ? -11.055 5.823 -0.456 1.00 95.88 103 GLU A C 1
ATOM 835 O O . GLU A 1 103 ? -10.516 6.077 -1.532 1.00 95.88 103 GLU A O 1
ATOM 840 N N . GLU A 1 104 ? -10.332 5.558 0.638 1.00 94.12 104 GLU A N 1
ATOM 841 C CA . GLU A 1 104 ? -8.871 5.454 0.598 1.00 94.12 104 GLU A CA 1
ATOM 842 C C . GLU A 1 104 ? -8.425 4.140 -0.038 1.00 94.12 104 GLU A C 1
ATOM 844 O O . GLU A 1 104 ? -7.549 4.152 -0.901 1.00 94.12 104 GLU A O 1
ATOM 849 N N . TRP A 1 105 ? -9.080 3.025 0.296 1.00 97.56 105 TRP A N 1
ATOM 850 C CA . TRP A 1 105 ? -8.805 1.745 -0.356 1.00 97.56 105 TRP A CA 1
ATOM 851 C C . TRP A 1 105 ? -9.036 1.798 -1.875 1.00 97.56 105 TRP A C 1
ATOM 853 O O . TRP A 1 105 ? -8.209 1.319 -2.650 1.00 97.56 105 TRP A O 1
ATOM 863 N N . GLN A 1 106 ? -10.106 2.456 -2.324 1.00 97.31 106 GLN A N 1
ATOM 864 C CA . GLN A 1 106 ? -10.418 2.609 -3.748 1.00 97.31 106 GLN A CA 1
ATOM 865 C C . GLN A 1 106 ? -9.310 3.315 -4.543 1.00 97.31 106 GLN A C 1
ATOM 867 O O . GLN A 1 106 ? -9.104 2.997 -5.717 1.00 97.31 106 GLN A O 1
ATOM 872 N N . LYS A 1 107 ? -8.555 4.229 -3.918 1.00 96.50 107 LYS A N 1
ATOM 873 C CA . LYS A 1 107 ? -7.391 4.863 -4.556 1.00 96.50 107 LYS A CA 1
ATOM 874 C C . LYS A 1 107 ? -6.293 3.841 -4.831 1.00 96.50 107 LYS A C 1
ATOM 876 O O . LYS A 1 107 ? -5.793 3.786 -5.951 1.00 96.50 107 LYS A O 1
ATOM 881 N N . TYR A 1 108 ? -5.972 2.991 -3.855 1.00 97.75 108 TYR A N 1
ATOM 882 C CA . TYR A 1 108 ? -5.013 1.902 -4.051 1.00 97.75 108 TYR A CA 1
ATOM 883 C C . TYR A 1 108 ? -5.490 0.916 -5.117 1.00 97.75 108 TYR A C 1
ATOM 885 O O . TYR A 1 108 ? -4.703 0.545 -5.980 1.00 97.75 108 TYR A O 1
ATOM 893 N N . GLN A 1 109 ? -6.780 0.563 -5.145 1.00 97.69 109 GLN A N 1
ATOM 894 C CA . GLN A 1 109 ? -7.330 -0.272 -6.221 1.00 97.69 109 GLN A CA 1
ATOM 895 C C . GLN A 1 109 ? -7.119 0.364 -7.603 1.00 97.69 109 GLN A C 1
ATOM 897 O O . GLN A 1 109 ? -6.731 -0.327 -8.541 1.00 97.69 109 GLN A O 1
ATOM 902 N N . SER A 1 110 ? -7.338 1.678 -7.736 1.00 96.88 110 SER A N 1
ATOM 903 C CA . SER A 1 110 ? -7.067 2.402 -8.984 1.00 96.88 110 SER A CA 1
ATOM 904 C C . SER A 1 110 ? -5.591 2.332 -9.378 1.00 96.88 110 SER A C 1
ATOM 906 O O . SER A 1 110 ? -5.289 2.044 -10.531 1.00 96.88 110 SER A O 1
ATOM 908 N N . ILE A 1 111 ? -4.677 2.547 -8.428 1.00 97.19 111 ILE A N 1
ATOM 909 C CA . ILE A 1 111 ? -3.229 2.474 -8.671 1.00 97.19 111 ILE A CA 1
ATOM 910 C C . ILE A 1 111 ? -2.825 1.060 -9.099 1.00 97.19 111 ILE A C 1
ATOM 912 O O . ILE A 1 111 ? -2.094 0.902 -10.072 1.00 97.19 111 ILE A O 1
ATOM 916 N N . ILE A 1 112 ? -3.330 0.031 -8.415 1.00 98.25 112 ILE A N 1
ATOM 917 C CA . ILE A 1 112 ? -3.075 -1.375 -8.746 1.00 98.25 112 ILE A CA 1
ATOM 918 C C . ILE A 1 112 ? -3.511 -1.668 -10.187 1.00 98.25 112 ILE A C 1
ATOM 920 O O . ILE A 1 112 ? -2.727 -2.240 -10.943 1.00 98.25 112 ILE A O 1
ATOM 924 N N . ARG A 1 113 ? -4.711 -1.231 -10.601 1.00 97.19 113 ARG A N 1
ATOM 925 C CA . ARG A 1 113 ? -5.190 -1.398 -11.987 1.00 97.19 113 ARG A CA 1
ATOM 926 C C . ARG A 1 113 ? -4.242 -0.768 -13.003 1.00 97.19 113 ARG A C 1
ATOM 928 O O . ARG A 1 113 ? -3.859 -1.432 -13.965 1.00 97.19 113 ARG A O 1
ATOM 935 N N . THR A 1 114 ? -3.842 0.482 -12.775 1.00 96.62 114 THR A N 1
ATOM 936 C CA . THR A 1 114 ? -2.899 1.190 -13.651 1.00 96.62 114 THR A CA 1
ATOM 937 C C . THR A 1 114 ? -1.559 0.463 -13.717 1.00 96.62 114 THR A C 1
ATOM 939 O O . THR A 1 114 ? -1.058 0.208 -14.807 1.00 96.62 114 THR A O 1
ATOM 942 N N . LEU A 1 115 ? -1.002 0.045 -12.576 1.00 97.06 115 LEU A N 1
ATOM 943 C CA . LEU A 1 115 ? 0.273 -0.671 -12.533 1.00 97.06 115 LEU A CA 1
ATOM 944 C C . LEU A 1 115 ? 0.216 -1.991 -13.306 1.00 97.06 115 LEU A C 1
ATOM 946 O O . LEU A 1 115 ? 1.101 -2.260 -14.110 1.00 97.06 115 LEU A O 1
ATOM 950 N N . PHE A 1 116 ? -0.827 -2.800 -13.127 1.00 97.06 116 PHE A N 1
ATOM 951 C CA . PHE A 1 116 ? -0.943 -4.050 -13.878 1.00 97.06 116 PHE A CA 1
ATOM 952 C C . PHE A 1 116 ? -1.185 -3.842 -15.373 1.00 97.06 116 PHE A C 1
ATOM 954 O O . PHE A 1 116 ? -0.717 -4.659 -16.166 1.00 97.06 116 PHE A O 1
ATOM 961 N N . SER A 1 117 ? -1.853 -2.757 -15.767 1.00 95.44 117 SER A N 1
ATOM 962 C CA . SER A 1 117 ? -2.126 -2.449 -17.176 1.00 95.44 117 SER A CA 1
ATOM 963 C C . SER A 1 117 ? -0.889 -1.888 -17.882 1.00 95.44 117 SER A C 1
ATOM 965 O O . SER A 1 117 ? -0.509 -2.341 -18.961 1.00 95.44 117 SER A O 1
ATOM 967 N N . GLU A 1 118 ? -0.185 -0.958 -17.243 1.00 94.56 118 GLU A N 1
ATOM 968 C CA . GLU A 1 118 ? 0.800 -0.100 -17.910 1.00 94.56 118 GLU A CA 1
ATOM 969 C C . GLU A 1 118 ? 2.248 -0.397 -17.498 1.00 94.56 118 GLU A C 1
ATOM 971 O O . GLU A 1 118 ? 3.174 -0.067 -18.234 1.00 94.56 118 GLU A O 1
ATOM 976 N N . ASN A 1 119 ? 2.480 -1.050 -16.354 1.00 96.12 119 ASN A N 1
ATOM 977 C CA . ASN A 1 119 ? 3.819 -1.230 -15.797 1.00 96.12 119 ASN A CA 1
ATOM 978 C C . ASN A 1 119 ? 4.278 -2.697 -15.871 1.00 96.12 119 ASN A C 1
ATOM 980 O O . ASN A 1 119 ? 3.828 -3.559 -15.112 1.00 96.12 119 ASN A O 1
ATOM 984 N N . GLU A 1 120 ? 5.223 -2.990 -16.770 1.00 96.81 120 GLU A N 1
ATOM 985 C CA . GLU A 1 120 ? 5.769 -4.347 -16.913 1.00 96.81 120 GLU A CA 1
ATOM 986 C C . GLU A 1 120 ? 6.476 -4.856 -15.648 1.00 96.81 120 GLU A C 1
ATOM 988 O O . GLU A 1 120 ? 6.352 -6.034 -15.319 1.00 96.81 120 GLU A O 1
ATOM 993 N N . PHE A 1 121 ? 7.130 -3.977 -14.885 1.00 98.06 121 PHE A N 1
ATOM 994 C CA . PHE A 1 121 ? 7.843 -4.347 -13.661 1.00 98.06 121 PHE A CA 1
ATOM 995 C C . PHE A 1 121 ? 6.882 -4.732 -12.539 1.00 98.06 121 PHE A C 1
ATOM 997 O O . PHE A 1 121 ? 7.223 -5.573 -11.713 1.00 98.06 121 PHE A O 1
ATOM 1004 N N . ALA A 1 122 ? 5.671 -4.168 -12.511 1.00 98.06 122 ALA A N 1
ATOM 1005 C CA . ALA A 1 122 ? 4.631 -4.584 -11.573 1.00 98.06 122 ALA A CA 1
ATOM 1006 C C . ALA A 1 122 ? 4.128 -6.000 -11.893 1.00 98.06 122 ALA A C 1
ATOM 1008 O O . ALA A 1 122 ? 3.965 -6.814 -10.984 1.00 98.06 122 ALA A O 1
ATOM 1009 N N . ARG A 1 123 ? 3.950 -6.324 -13.182 1.00 98.06 123 ARG A N 1
ATOM 1010 C CA . ARG A 1 123 ? 3.590 -7.683 -13.623 1.00 98.06 123 ARG A CA 1
ATOM 1011 C C . ARG A 1 123 ? 4.704 -8.690 -13.334 1.00 98.06 123 ARG A C 1
ATOM 1013 O O . ARG A 1 123 ? 4.428 -9.762 -12.799 1.00 98.06 123 ARG A O 1
ATOM 1020 N N . GLU A 1 124 ? 5.951 -8.333 -13.634 1.00 98.38 124 GLU A N 1
ATOM 1021 C CA . GLU A 1 124 ? 7.129 -9.161 -13.350 1.00 98.38 124 GLU A CA 1
ATOM 1022 C C . GLU A 1 124 ? 7.278 -9.405 -11.840 1.00 98.38 124 GLU A C 1
ATOM 1024 O O . GLU A 1 124 ? 7.386 -10.549 -11.395 1.00 98.38 124 GLU A O 1
ATOM 1029 N N . MET A 1 125 ? 7.164 -8.347 -11.034 1.00 98.25 125 MET A N 1
ATOM 1030 C CA . MET A 1 125 ? 7.147 -8.432 -9.574 1.00 98.25 125 MET A CA 1
ATOM 1031 C C . MET A 1 125 ? 6.050 -9.369 -9.074 1.00 98.25 125 MET A C 1
ATOM 1033 O O . MET A 1 125 ? 6.329 -10.240 -8.252 1.00 98.25 125 MET A O 1
ATOM 1037 N N . TRP A 1 126 ? 4.820 -9.233 -9.575 1.00 98.44 126 TRP A N 1
ATOM 1038 C CA . TRP A 1 126 ? 3.712 -10.086 -9.153 1.00 98.44 126 TRP A CA 1
ATOM 1039 C C . TRP A 1 126 ? 3.945 -11.556 -9.511 1.00 98.44 126 TRP A C 1
ATOM 1041 O O . TRP A 1 126 ? 3.657 -12.435 -8.703 1.00 98.44 126 TRP A O 1
ATOM 1051 N N . SER A 1 127 ? 4.526 -11.838 -10.679 1.00 98.19 127 SER A N 1
ATOM 1052 C CA . SER A 1 127 ? 4.893 -13.204 -11.065 1.00 98.19 127 SER A CA 1
ATOM 1053 C C . SER A 1 127 ? 5.940 -13.821 -10.131 1.00 98.19 127 SER A C 1
ATOM 1055 O O . SER A 1 127 ? 5.892 -15.024 -9.885 1.00 98.19 127 SER A O 1
ATOM 1057 N N . LEU A 1 128 ? 6.888 -13.025 -9.628 1.00 98.00 128 LEU A N 1
ATOM 1058 C CA . LEU A 1 128 ? 7.980 -13.497 -8.769 1.00 98.00 128 LEU A CA 1
ATOM 1059 C C . LEU A 1 128 ? 7.584 -13.580 -7.289 1.00 98.00 128 LEU A C 1
ATOM 1061 O O . LEU A 1 128 ? 7.952 -14.526 -6.595 1.00 98.00 128 LEU A O 1
ATOM 1065 N N . TYR A 1 129 ? 6.851 -12.581 -6.798 1.00 98.19 129 TYR A N 1
ATOM 1066 C CA . TYR A 1 129 ? 6.607 -12.361 -5.371 1.00 98.19 129 TYR A CA 1
ATOM 1067 C C . TYR A 1 129 ? 5.128 -12.385 -4.984 1.00 98.19 129 TYR A C 1
ATOM 1069 O O . TYR A 1 129 ? 4.823 -12.349 -3.795 1.00 98.19 129 TYR A O 1
ATOM 1077 N N . GLY A 1 130 ? 4.202 -12.499 -5.940 1.00 97.88 130 GLY A N 1
ATOM 1078 C CA . GLY A 1 130 ? 2.760 -12.631 -5.696 1.00 97.88 130 GLY A CA 1
ATOM 1079 C C . GLY A 1 130 ? 2.400 -13.643 -4.594 1.00 97.88 130 GLY A C 1
ATOM 1080 O O . GLY A 1 130 ? 1.623 -13.305 -3.695 1.00 97.88 130 GLY A O 1
ATOM 1081 N N . PRO A 1 131 ? 3.005 -14.849 -4.582 1.00 97.94 131 PRO A N 1
ATOM 1082 C CA . PRO A 1 131 ? 2.779 -15.839 -3.528 1.00 97.94 131 PRO A CA 1
ATOM 1083 C C . PRO A 1 131 ? 3.206 -15.405 -2.114 1.00 97.94 131 PRO A C 1
ATOM 1085 O O . PRO A 1 131 ? 2.721 -15.984 -1.143 1.00 97.94 131 PRO A O 1
ATOM 1088 N N . ASN A 1 132 ? 4.076 -14.396 -1.977 1.00 97.31 132 ASN A N 1
ATOM 1089 C CA . ASN A 1 132 ? 4.602 -13.927 -0.688 1.00 97.31 132 ASN A CA 1
ATOM 1090 C C . ASN A 1 132 ? 3.666 -12.943 0.036 1.00 97.31 132 ASN A C 1
ATOM 1092 O O . ASN A 1 132 ? 3.888 -12.636 1.209 1.00 97.31 132 ASN A O 1
ATOM 1096 N N . PHE A 1 133 ? 2.642 -12.412 -0.636 1.00 98.50 133 PHE A N 1
ATOM 1097 C CA . PHE A 1 133 ? 1.661 -11.527 -0.000 1.00 98.50 133 PHE A CA 1
ATOM 1098 C C . PHE A 1 133 ? 0.589 -12.308 0.762 1.00 98.50 133 PHE A C 1
ATOM 1100 O O . PHE A 1 133 ? 0.423 -13.515 0.570 1.00 98.50 133 PHE A O 1
ATOM 1107 N N . SER A 1 134 ? -0.185 -11.626 1.612 1.00 98.38 134 SER A N 1
ATOM 1108 C CA . SER A 1 134 ? -1.278 -12.278 2.339 1.00 98.38 134 SER A CA 1
ATOM 1109 C C . SER A 1 134 ? -2.292 -12.934 1.388 1.00 98.38 134 SER A C 1
ATOM 1111 O O . SER A 1 134 ? -2.650 -12.385 0.346 1.00 98.38 134 SER A O 1
ATOM 1113 N N . VAL A 1 135 ? -2.817 -14.109 1.757 1.00 98.44 135 VAL A N 1
ATOM 1114 C CA . VAL A 1 135 ? -3.809 -14.838 0.936 1.00 98.44 135 VAL A CA 1
ATOM 1115 C C . VAL A 1 135 ? -5.047 -13.981 0.650 1.00 98.44 135 VAL A C 1
ATOM 1117 O O . VAL A 1 135 ? -5.637 -14.066 -0.428 1.00 98.44 135 VAL A O 1
ATOM 1120 N N . SER A 1 136 ? -5.455 -13.148 1.611 1.00 98.19 136 SER A N 1
ATOM 1121 C CA . SER A 1 136 ? -6.564 -12.209 1.450 1.00 98.19 136 SER A CA 1
ATOM 1122 C C . SER A 1 136 ? -6.264 -11.138 0.406 1.00 98.19 136 SER A C 1
ATOM 1124 O O . SER A 1 136 ? -7.127 -10.858 -0.421 1.00 98.19 136 SER A O 1
ATOM 1126 N N . PHE A 1 137 ? -5.052 -10.586 0.399 1.00 98.62 137 PHE A N 1
ATOM 1127 C CA . PHE A 1 137 ? -4.650 -9.597 -0.593 1.00 98.62 137 PHE A CA 1
ATOM 1128 C C . PHE A 1 137 ? -4.461 -10.215 -1.980 1.00 98.62 137 PHE A C 1
ATOM 1130 O O . PHE A 1 137 ? -4.902 -9.640 -2.966 1.00 98.62 137 PHE A O 1
ATOM 1137 N N . GLN A 1 138 ? -3.923 -11.434 -2.075 1.00 98.69 138 GLN A N 1
ATOM 1138 C CA . GLN A 1 138 ? -3.857 -12.157 -3.350 1.00 98.69 138 GLN A CA 1
ATOM 1139 C C . GLN A 1 138 ? -5.245 -12.348 -3.981 1.00 98.69 138 GLN A C 1
ATOM 1141 O O . GLN A 1 138 ? -5.404 -12.202 -5.190 1.00 98.69 138 GLN A O 1
ATOM 1146 N N . LYS A 1 139 ? -6.263 -12.671 -3.169 1.00 98.38 139 LYS A N 1
ATOM 1147 C CA . LYS A 1 139 ? -7.658 -12.764 -3.633 1.00 98.38 139 LYS A CA 1
ATOM 1148 C C . LYS A 1 139 ? -8.184 -11.412 -4.108 1.00 98.38 139 LYS A C 1
ATOM 1150 O O . LYS A 1 139 ? -8.816 -11.355 -5.152 1.00 98.38 139 LYS A O 1
ATOM 1155 N N . GLU A 1 140 ? -7.908 -10.349 -3.360 1.00 98.19 140 GLU A N 1
ATOM 1156 C CA . GLU A 1 140 ? -8.310 -8.993 -3.732 1.00 98.19 140 GLU A CA 1
ATOM 1157 C C . GLU A 1 140 ? -7.690 -8.551 -5.057 1.00 98.19 140 GLU A C 1
ATOM 1159 O O . GLU A 1 140 ? -8.402 -8.062 -5.926 1.00 98.19 140 GLU A O 1
ATOM 1164 N N . VAL A 1 141 ? -6.387 -8.768 -5.243 1.00 98.00 141 VAL A N 1
ATOM 1165 C CA . VAL A 1 141 ? -5.708 -8.429 -6.497 1.00 98.00 141 VAL A CA 1
ATOM 1166 C C . VAL A 1 141 ? -6.305 -9.211 -7.661 1.00 98.00 141 VAL A C 1
ATOM 1168 O O . VAL A 1 141 ? -6.584 -8.604 -8.686 1.00 98.00 141 VAL A O 1
ATOM 1171 N N . ARG A 1 142 ? -6.595 -10.511 -7.502 1.00 97.12 142 ARG A N 1
ATOM 1172 C CA . ARG A 1 142 ? -7.311 -11.275 -8.539 1.00 97.12 142 ARG A CA 1
ATOM 1173 C C . ARG A 1 142 ? -8.656 -10.642 -8.895 1.00 97.12 142 ARG A C 1
ATOM 1175 O O . ARG A 1 142 ? -8.881 -10.361 -10.060 1.00 97.12 142 ARG A O 1
ATOM 1182 N N . ASN A 1 143 ? -9.476 -10.301 -7.901 1.00 96.75 143 ASN A N 1
ATOM 1183 C CA . ASN A 1 143 ? -10.755 -9.630 -8.153 1.00 96.75 143 ASN A CA 1
ATOM 1184 C C . ASN A 1 143 ? -10.579 -8.293 -8.895 1.00 96.75 143 ASN A C 1
ATOM 1186 O O . ASN A 1 143 ? -11.414 -7.929 -9.713 1.00 96.75 143 ASN A O 1
ATOM 1190 N N . ILE A 1 144 ? -9.516 -7.536 -8.596 1.00 95.69 144 ILE A N 1
ATOM 1191 C CA . ILE A 1 144 ? -9.203 -6.291 -9.309 1.00 95.69 144 ILE A CA 1
ATOM 1192 C C . ILE A 1 144 ? -8.846 -6.585 -10.771 1.00 95.69 144 ILE A C 1
ATOM 1194 O O . ILE A 1 144 ? -9.307 -5.865 -11.654 1.00 95.69 144 ILE A O 1
ATOM 11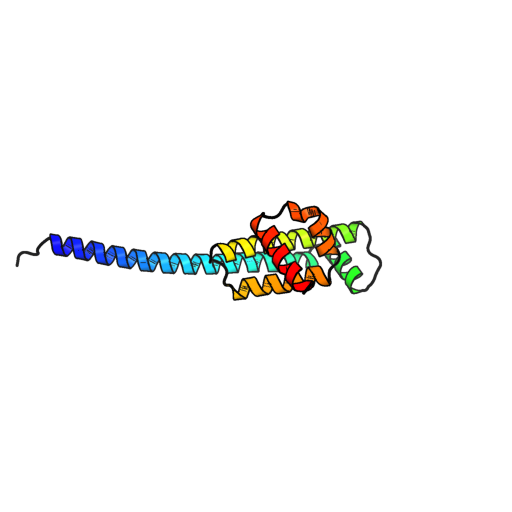98 N N . LEU A 1 145 ? -8.047 -7.618 -11.030 1.00 93.06 145 LEU A N 1
ATOM 1199 C CA . LEU A 1 145 ? -7.633 -7.997 -12.382 1.00 93.06 145 LEU A CA 1
ATOM 1200 C C . LEU A 1 145 ? -8.799 -8.518 -13.224 1.00 93.06 145 LEU A C 1
ATOM 1202 O O . LEU A 1 145 ? -8.912 -8.123 -14.379 1.00 93.06 145 LEU A O 1
ATOM 1206 N N . ASP A 1 146 ? -9.719 -9.279 -12.632 1.00 92.75 146 ASP A N 1
ATOM 1207 C CA . ASP A 1 146 ? -10.920 -9.764 -13.323 1.00 92.75 146 ASP A CA 1
ATOM 1208 C C . ASP A 1 146 ? -11.787 -8.598 -13.853 1.00 92.75 146 ASP A C 1
ATOM 1210 O O . ASP A 1 146 ? -12.477 -8.742 -14.856 1.00 92.75 146 ASP A O 1
ATOM 1214 N N . THR A 1 147 ? -11.721 -7.409 -13.226 1.00 87.44 147 THR A N 1
ATOM 1215 C CA . THR A 1 147 ? -12.416 -6.195 -13.716 1.00 87.44 147 THR A CA 1
ATOM 1216 C C . THR A 1 147 ? -11.740 -5.503 -14.901 1.00 87.44 147 THR A C 1
ATOM 1218 O O . THR A 1 147 ? -12.311 -4.564 -15.447 1.00 87.44 147 THR A O 1
ATOM 1221 N N . LEU A 1 148 ? -10.520 -5.899 -15.271 1.00 78.69 148 LEU A N 1
ATOM 1222 C CA . LEU A 1 148 ? -9.815 -5.372 -16.447 1.00 78.69 148 LEU A CA 1
ATOM 1223 C C . LEU A 1 148 ? -10.097 -6.198 -17.708 1.00 78.69 148 LEU A C 1
ATOM 1225 O O . LEU A 1 148 ? -9.907 -5.699 -18.812 1.00 78.69 148 LEU A O 1
ATOM 1229 N N . GLU A 1 149 ? -10.521 -7.452 -17.541 1.00 68.56 149 GLU A N 1
ATOM 1230 C CA . GLU A 1 149 ? -10.815 -8.387 -18.635 1.00 68.56 149 GLU A CA 1
ATOM 1231 C C . GLU A 1 149 ? -12.291 -8.353 -19.082 1.00 68.56 149 GLU A C 1
ATOM 1233 O O . GLU A 1 149 ? -12.646 -8.993 -20.073 1.00 68.56 149 GLU A O 1
ATOM 1238 N N . SER A 1 150 ? -13.143 -7.608 -18.365 1.00 53.75 150 SER A N 1
ATOM 1239 C CA . SER A 1 150 ? -14.576 -7.408 -18.637 1.00 53.75 150 SER A CA 1
ATOM 1240 C C . SER A 1 150 ? -14.859 -6.126 -19.413 1.00 53.75 150 SER A C 1
ATOM 1242 O O . SER A 1 150 ? -15.670 -6.180 -20.363 1.00 53.75 150 SER A O 1
#